Protein AF-B6W670-F1 (afdb_monomer)

Structure (mmCIF, N/CA/C/O backbone):
data_AF-B6W670-F1
#
_entry.id   AF-B6W670-F1
#
loop_
_atom_site.group_PDB
_atom_site.id
_atom_site.type_symbol
_atom_site.label_atom_id
_atom_site.label_alt_id
_atom_site.label_comp_id
_atom_site.label_asym_id
_atom_site.label_entity_id
_atom_site.label_seq_id
_atom_site.pdbx_PDB_ins_code
_atom_site.Cartn_x
_atom_site.Cartn_y
_atom_site.Cartn_z
_atom_site.occupancy
_atom_site.B_iso_or_equiv
_atom_site.auth_seq_id
_atom_site.auth_comp_id
_atom_site.auth_asym_id
_atom_site.auth_atom_id
_atom_site.pdbx_PDB_model_num
ATOM 1 N N . MET A 1 1 ? -5.837 -13.366 -14.593 1.00 63.69 1 MET A N 1
ATOM 2 C CA . MET A 1 1 ? -5.214 -12.184 -13.946 1.00 63.69 1 MET A CA 1
ATOM 3 C C . MET A 1 1 ? -3.711 -12.349 -13.741 1.00 63.69 1 MET A C 1
ATOM 5 O O . MET A 1 1 ? -2.982 -11.466 -14.170 1.00 63.69 1 MET A O 1
ATOM 9 N N . LEU A 1 2 ? -3.224 -13.472 -13.189 1.00 73.75 2 LEU A N 1
ATOM 10 C CA . LEU A 1 2 ? -1.774 -13.712 -13.052 1.00 73.75 2 LEU A CA 1
ATOM 11 C C . LEU A 1 2 ? -1.002 -13.621 -14.381 1.00 73.75 2 LEU A C 1
ATOM 13 O O . LEU A 1 2 ? 0.088 -13.061 -14.417 1.00 73.75 2 LEU A O 1
ATOM 17 N N . SER A 1 3 ? -1.578 -14.116 -15.482 1.00 76.06 3 SER A N 1
ATOM 18 C CA . SER A 1 3 ? -0.969 -14.015 -16.817 1.00 76.06 3 SER A CA 1
ATOM 19 C C . SER A 1 3 ? -0.818 -12.568 -17.295 1.00 76.06 3 SER A C 1
ATOM 21 O O . SER A 1 3 ? 0.213 -12.217 -17.858 1.00 76.06 3 SER A O 1
ATOM 23 N N . ALA A 1 4 ? -1.813 -11.716 -17.034 1.00 75.94 4 ALA A N 1
ATOM 24 C CA . ALA A 1 4 ? -1.758 -10.292 -17.351 1.00 75.94 4 ALA A CA 1
ATOM 25 C C . ALA A 1 4 ? -0.702 -9.577 -16.498 1.00 75.94 4 ALA A C 1
ATOM 27 O O . ALA A 1 4 ? 0.077 -8.797 -17.034 1.00 75.94 4 ALA A O 1
ATOM 28 N N . LEU A 1 5 ? -0.613 -9.910 -15.205 1.00 75.12 5 LEU A N 1
ATOM 29 C CA . LEU A 1 5 ? 0.417 -9.374 -14.314 1.00 75.12 5 LEU A CA 1
ATOM 30 C C . LEU A 1 5 ? 1.823 -9.751 -14.798 1.00 75.12 5 LEU A C 1
ATOM 32 O O . LEU A 1 5 ? 2.696 -8.895 -14.887 1.00 75.12 5 LEU A O 1
ATOM 36 N N . LYS A 1 6 ? 2.018 -11.018 -15.185 1.00 77.31 6 LYS A N 1
ATOM 37 C CA . LYS A 1 6 ? 3.279 -11.512 -15.748 1.00 77.31 6 LYS A CA 1
ATOM 38 C C . LYS A 1 6 ? 3.643 -10.773 -17.036 1.00 77.31 6 LYS A C 1
ATOM 40 O O . LYS A 1 6 ? 4.783 -10.370 -17.203 1.00 77.31 6 LYS A O 1
ATOM 45 N N . LYS A 1 7 ? 2.656 -10.510 -17.895 1.00 78.56 7 LYS A N 1
ATOM 46 C CA . LYS A 1 7 ? 2.841 -9.752 -19.139 1.00 78.56 7 LYS A CA 1
ATOM 47 C C . LYS A 1 7 ? 3.217 -8.290 -18.883 1.00 78.56 7 LYS A C 1
ATOM 49 O O . LYS A 1 7 ? 4.056 -7.761 -19.600 1.00 78.56 7 LYS A O 1
ATOM 54 N N . ILE A 1 8 ? 2.633 -7.656 -17.862 1.00 75.19 8 ILE A N 1
ATOM 55 C CA . ILE A 1 8 ? 3.002 -6.298 -17.426 1.00 75.19 8 ILE A CA 1
ATOM 56 C C . ILE A 1 8 ? 4.433 -6.293 -16.885 1.00 75.19 8 ILE A C 1
ATOM 58 O O . ILE A 1 8 ? 5.226 -5.458 -17.295 1.00 75.19 8 ILE A O 1
ATOM 62 N N . LEU A 1 9 ? 4.784 -7.261 -16.037 1.00 73.12 9 LEU A N 1
ATOM 63 C CA . LEU A 1 9 ? 6.136 -7.422 -15.500 1.00 73.12 9 LEU A CA 1
ATOM 64 C C . LEU A 1 9 ? 7.174 -7.650 -16.603 1.00 73.12 9 LEU A C 1
ATOM 66 O O . LEU A 1 9 ? 8.218 -7.006 -16.597 1.00 73.12 9 LEU A O 1
A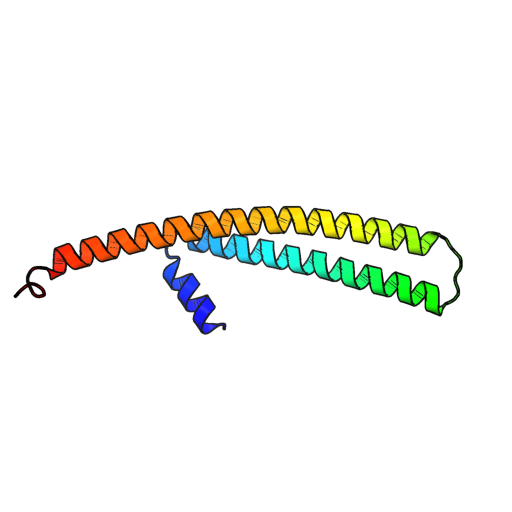TOM 70 N N . ASP A 1 10 ? 6.889 -8.522 -17.568 1.00 78.12 10 ASP A N 1
ATOM 71 C CA . ASP A 1 10 ? 7.765 -8.754 -18.719 1.00 78.12 10 ASP A CA 1
ATOM 72 C C . ASP A 1 10 ? 7.885 -7.501 -19.599 1.00 78.12 10 ASP A C 1
ATOM 74 O O . ASP A 1 10 ? 8.962 -7.214 -20.117 1.00 78.12 10 ASP A O 1
ATOM 78 N N . PHE A 1 11 ? 6.816 -6.705 -19.703 1.00 74.19 11 PHE A N 1
ATOM 79 C CA . PHE A 1 11 ? 6.816 -5.413 -20.391 1.00 74.19 11 PHE A CA 1
ATOM 80 C C . PHE A 1 11 ? 7.605 -4.326 -19.637 1.00 74.19 11 PHE A C 1
ATOM 82 O O . PHE A 1 11 ? 8.118 -3.407 -20.269 1.00 74.19 11 PHE A O 1
ATOM 89 N N . SER A 1 12 ? 7.739 -4.431 -18.310 1.00 69.12 12 SER A N 1
ATOM 90 C CA . SER A 1 12 ? 8.448 -3.454 -17.473 1.00 69.12 12 SER A CA 1
ATOM 91 C C . SER A 1 12 ? 9.966 -3.466 -17.602 1.00 69.12 12 SER A C 1
ATOM 93 O O . SER A 1 12 ? 10.574 -2.481 -17.203 1.00 69.12 12 SER A O 1
ATOM 95 N N . GLY A 1 13 ? 10.589 -4.518 -18.148 1.00 72.56 13 GLY A N 1
ATOM 96 C CA . GLY A 1 13 ? 12.040 -4.540 -18.402 1.00 72.56 13 GLY A CA 1
ATOM 97 C C . GLY A 1 13 ? 12.885 -4.054 -17.210 1.00 72.56 13 GLY A C 1
ATOM 98 O O . GLY A 1 13 ? 12.790 -4.617 -16.119 1.00 72.56 13 GLY A O 1
ATOM 99 N N . ASP A 1 14 ? 13.666 -2.990 -17.410 1.00 67.94 14 ASP A N 1
ATOM 100 C CA . ASP A 1 14 ? 14.542 -2.375 -16.396 1.00 67.94 14 ASP A CA 1
ATOM 101 C C . ASP A 1 14 ? 13.785 -1.640 -15.266 1.00 67.94 14 ASP A C 1
ATOM 103 O O . ASP A 1 14 ? 14.286 -1.513 -14.150 1.00 67.94 14 ASP A O 1
ATOM 107 N N . GLU A 1 15 ? 12.526 -1.249 -15.493 1.00 65.06 15 GLU A N 1
ATOM 108 C CA . GLU A 1 15 ? 11.655 -0.574 -14.512 1.00 65.06 15 GLU A CA 1
ATOM 109 C C . GLU A 1 15 ? 10.935 -1.556 -13.565 1.00 65.06 15 GLU A C 1
ATOM 111 O O . GLU A 1 15 ? 10.148 -1.156 -12.699 1.00 65.06 15 GLU A O 1
ATOM 116 N N . LYS A 1 16 ? 11.214 -2.866 -13.677 1.00 71.31 16 LYS A N 1
ATOM 117 C CA . LYS A 1 16 ? 10.632 -3.921 -12.822 1.00 71.31 16 LYS A CA 1
ATOM 118 C C . LYS A 1 16 ? 10.748 -3.602 -11.332 1.00 71.31 16 LYS A C 1
ATOM 120 O O . LYS A 1 16 ? 9.816 -3.878 -10.580 1.00 71.31 16 LYS A O 1
ATOM 125 N N . LYS A 1 17 ? 11.856 -2.995 -10.892 1.00 71.38 17 LYS A N 1
ATOM 126 C CA . LYS A 1 17 ? 12.084 -2.652 -9.478 1.00 71.38 17 LYS A CA 1
ATOM 127 C C . LYS A 1 17 ? 11.027 -1.682 -8.939 1.00 71.38 17 LYS A C 1
ATOM 129 O O . LYS A 1 17 ? 10.558 -1.864 -7.817 1.00 71.38 17 LYS A O 1
ATOM 134 N N . ASN A 1 18 ? 10.615 -0.700 -9.741 1.00 70.19 18 ASN A N 1
ATOM 135 C CA . ASN A 1 18 ? 9.620 0.292 -9.337 1.00 70.19 18 ASN A CA 1
ATOM 136 C C . ASN A 1 18 ? 8.2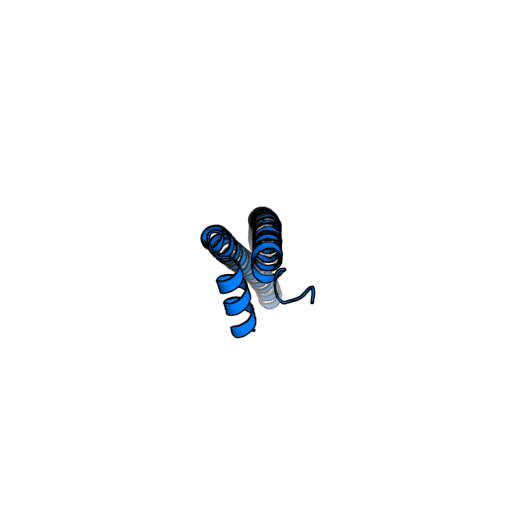01 -0.303 -9.326 1.00 70.19 18 ASN A C 1
ATOM 138 O O . ASN A 1 18 ? 7.393 0.005 -8.452 1.00 70.19 18 ASN A O 1
ATOM 142 N N . VAL A 1 19 ? 7.925 -1.236 -10.244 1.00 72.69 19 VAL A N 1
ATOM 143 C CA . VAL A 1 19 ? 6.663 -1.994 -10.279 1.00 72.69 19 VAL A CA 1
ATOM 144 C C . VAL A 1 19 ? 6.548 -2.957 -9.095 1.00 72.69 19 VAL A C 1
ATOM 146 O O . VAL A 1 19 ? 5.503 -3.022 -8.456 1.00 72.69 19 VAL A O 1
ATOM 149 N N . TYR A 1 20 ? 7.619 -3.667 -8.734 1.00 75.62 20 TYR A N 1
ATOM 150 C CA . TYR A 1 20 ? 7.616 -4.496 -7.525 1.00 75.62 20 TYR A CA 1
ATOM 151 C C . TYR A 1 20 ? 7.435 -3.659 -6.258 1.00 75.62 20 TYR A C 1
ATOM 153 O O . TYR A 1 20 ? 6.702 -4.071 -5.359 1.00 75.62 20 TYR A O 1
ATOM 161 N N . HIS A 1 21 ? 8.057 -2.479 -6.186 1.00 75.69 21 HIS A N 1
ATOM 162 C CA . HIS A 1 21 ? 7.880 -1.584 -5.046 1.00 75.69 21 HIS A CA 1
ATOM 163 C C . HIS A 1 21 ? 6.427 -1.103 -4.921 1.00 75.69 21 HIS A C 1
ATOM 165 O O . HIS A 1 21 ? 5.872 -1.148 -3.824 1.00 75.69 21 HIS A O 1
ATOM 171 N N . SER A 1 22 ? 5.765 -0.739 -6.024 1.00 72.69 22 SER A N 1
ATOM 172 C CA . SER A 1 22 ? 4.361 -0.312 -5.971 1.00 72.69 22 SER A CA 1
ATOM 173 C C . SER A 1 22 ? 3.415 -1.445 -5.554 1.00 72.69 22 SER A C 1
ATOM 175 O O . SER A 1 22 ? 2.459 -1.204 -4.813 1.00 72.69 22 SER A O 1
ATOM 177 N N . ILE A 1 23 ? 3.703 -2.694 -5.945 1.00 79.94 23 ILE A N 1
ATOM 178 C CA . ILE A 1 23 ? 2.965 -3.881 -5.481 1.00 79.94 23 ILE A CA 1
ATOM 179 C C . ILE A 1 23 ? 3.126 -4.051 -3.965 1.00 79.94 23 ILE A C 1
ATOM 181 O O . ILE A 1 23 ? 2.131 -4.243 -3.266 1.00 79.94 23 ILE A O 1
ATOM 185 N N . TRP A 1 24 ? 4.347 -3.916 -3.439 1.00 79.31 24 TRP A N 1
ATOM 186 C CA . TRP A 1 24 ? 4.608 -3.982 -1.997 1.00 79.31 24 TRP A CA 1
ATOM 187 C C . TRP A 1 24 ? 3.898 -2.874 -1.215 1.00 79.31 24 TRP A C 1
ATOM 189 O O . TRP A 1 24 ? 3.259 -3.146 -0.198 1.00 79.31 24 TRP A O 1
ATOM 199 N N . VAL A 1 25 ? 3.943 -1.635 -1.706 1.00 76.62 25 VAL A N 1
ATOM 200 C CA . VAL A 1 25 ? 3.242 -0.503 -1.082 1.00 76.62 25 VAL A CA 1
ATOM 201 C C . VAL A 1 25 ? 1.724 -0.706 -1.123 1.00 76.62 25 VAL A C 1
ATOM 203 O O . VAL A 1 25 ? 1.034 -0.428 -0.143 1.00 76.62 25 VAL A O 1
ATOM 206 N N . SER A 1 26 ? 1.194 -1.256 -2.217 1.00 76.38 26 SER A N 1
ATOM 207 C CA . SER A 1 26 ? -0.235 -1.575 -2.348 1.00 76.38 26 SER A CA 1
ATOM 208 C C . SER A 1 26 ? -0.668 -2.718 -1.423 1.00 76.38 26 SER A C 1
ATOM 210 O O . SER A 1 26 ? -1.786 -2.718 -0.910 1.00 76.38 26 SER A O 1
ATOM 212 N N . PHE A 1 27 ? 0.218 -3.677 -1.152 1.00 83.69 27 PHE A N 1
ATOM 213 C CA . PHE A 1 27 ? -0.023 -4.707 -0.144 1.00 83.69 27 PHE A CA 1
ATOM 214 C C . PHE A 1 27 ? -0.075 -4.107 1.268 1.00 83.69 27 PHE A C 1
ATOM 216 O O . PHE A 1 27 ? -0.990 -4.407 2.034 1.00 83.69 27 PHE A O 1
ATOM 223 N N . LEU A 1 28 ? 0.837 -3.185 1.590 1.00 81.31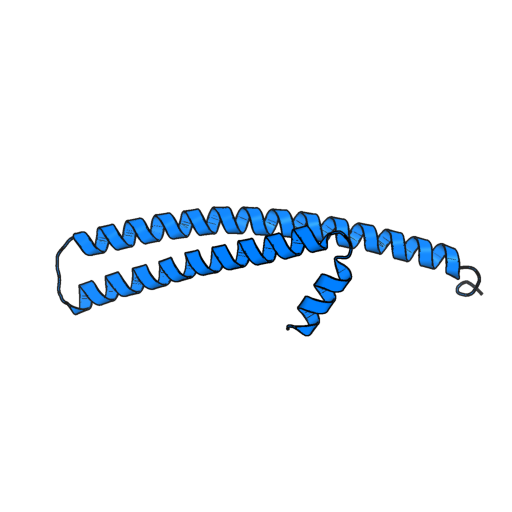 28 LEU A N 1
ATOM 224 C CA . LEU A 1 28 ? 0.817 -2.470 2.866 1.00 81.31 28 LEU A CA 1
ATOM 225 C C . LEU A 1 28 ? -0.466 -1.633 3.035 1.00 81.31 28 LEU A C 1
ATOM 227 O O . LEU A 1 28 ? -1.083 -1.651 4.100 1.00 81.31 28 LEU A O 1
ATOM 231 N N . PHE A 1 29 ? -0.932 -0.978 1.967 1.00 79.75 29 PHE A N 1
ATOM 232 C CA . PHE A 1 29 ? -2.240 -0.314 1.932 1.00 79.75 29 PHE A CA 1
ATOM 233 C C . PHE A 1 29 ? -3.392 -1.273 2.282 1.00 79.75 29 PHE A C 1
ATOM 235 O O . PHE A 1 29 ? -4.298 -0.913 3.038 1.00 79.75 29 PHE A O 1
ATOM 242 N N . ALA A 1 30 ? -3.365 -2.503 1.757 1.00 82.94 30 ALA A N 1
ATOM 243 C CA . ALA A 1 30 ? -4.387 -3.509 2.040 1.00 82.94 30 ALA A CA 1
ATOM 244 C C . ALA A 1 30 ? -4.368 -3.968 3.510 1.00 82.94 30 ALA A C 1
ATOM 246 O O . ALA A 1 30 ? -5.431 -4.174 4.096 1.00 82.94 30 ALA A O 1
ATOM 247 N N . ILE A 1 31 ? -3.191 -4.048 4.140 1.00 83.62 31 ILE A N 1
ATOM 248 C CA . ILE A 1 31 ? -3.072 -4.319 5.582 1.00 83.62 31 ILE A CA 1
ATOM 249 C C . ILE A 1 31 ? -3.722 -3.191 6.397 1.00 83.62 31 ILE A C 1
ATOM 251 O O . ILE A 1 31 ? -4.538 -3.457 7.281 1.00 83.62 31 ILE A O 1
ATOM 255 N N . PHE A 1 32 ? -3.443 -1.925 6.067 1.00 77.12 32 PHE A N 1
ATOM 256 C CA . PHE A 1 32 ? -4.100 -0.790 6.728 1.00 77.12 32 PHE A CA 1
ATOM 257 C C . PHE A 1 32 ? -5.616 -0.784 6.517 1.00 77.12 32 PHE A C 1
ATOM 259 O O . PHE A 1 32 ? -6.360 -0.347 7.397 1.00 77.12 32 PHE A O 1
ATOM 266 N N . HIS A 1 33 ? -6.095 -1.303 5.385 1.00 79.06 33 HIS A N 1
ATOM 267 C CA . HIS A 1 33 ? -7.524 -1.479 5.161 1.00 79.06 33 HIS A CA 1
ATOM 268 C C . HIS A 1 33 ? -8.144 -2.531 6.085 1.00 79.06 33 HIS A C 1
ATOM 270 O O . HIS A 1 33 ? -9.239 -2.315 6.603 1.00 79.06 33 HIS A O 1
ATOM 276 N N . MET A 1 34 ? -7.447 -3.642 6.342 1.00 80.62 34 MET A N 1
ATOM 277 C CA . MET A 1 34 ? -7.930 -4.658 7.283 1.00 80.62 34 MET A CA 1
ATOM 278 C C . MET A 1 34 ? -8.087 -4.102 8.703 1.00 80.62 34 MET A C 1
ATOM 280 O O . MET A 1 34 ? -9.044 -4.457 9.384 1.00 80.62 34 MET A O 1
ATOM 284 N N . LEU A 1 35 ? -7.229 -3.168 9.133 1.00 76.56 35 LEU A N 1
ATOM 285 C CA . LEU A 1 35 ? -7.392 -2.491 10.429 1.00 76.56 35 LEU A CA 1
ATOM 286 C C . LEU A 1 35 ? -8.709 -1.707 10.526 1.00 76.56 35 LEU A C 1
ATOM 288 O O . LEU A 1 35 ? -9.325 -1.670 11.591 1.00 76.56 35 LEU A O 1
ATOM 292 N N . GLN A 1 36 ? -9.172 -1.128 9.415 1.00 75.06 36 GLN A N 1
ATOM 293 C CA . GLN A 1 36 ? -10.456 -0.429 9.350 1.00 75.06 36 GLN A CA 1
ATOM 294 C C . GLN A 1 36 ? -11.632 -1.389 9.596 1.00 75.06 36 GLN A C 1
ATOM 296 O O . GLN A 1 36 ? -12.560 -1.064 10.333 1.00 75.06 36 GLN A O 1
ATOM 301 N N . ILE A 1 37 ? -11.559 -2.600 9.034 1.00 82.19 37 ILE A N 1
ATOM 302 C CA . ILE A 1 37 ? -12.548 -3.670 9.243 1.00 82.19 37 ILE A CA 1
ATOM 303 C C . ILE A 1 37 ? -12.528 -4.148 10.702 1.00 82.19 37 ILE A C 1
ATOM 305 O O . ILE A 1 37 ? -13.583 -4.326 11.312 1.00 82.19 37 ILE A O 1
ATOM 309 N N . SER A 1 38 ? -11.342 -4.282 11.300 1.00 78.81 38 SER A N 1
ATOM 310 C CA . SER A 1 38 ? -11.201 -4.619 12.720 1.00 78.81 38 SER A CA 1
ATOM 311 C C . SER A 1 38 ? -11.826 -3.562 13.637 1.00 78.81 38 SER A C 1
ATOM 313 O O . SER A 1 38 ? -12.468 -3.917 14.623 1.00 78.81 38 SER A O 1
ATOM 315 N N . ALA A 1 39 ? -11.708 -2.271 13.310 1.00 77.56 39 ALA A N 1
ATOM 316 C CA . ALA A 1 39 ? -12.347 -1.198 14.077 1.00 77.56 39 ALA A CA 1
ATOM 317 C C . ALA A 1 39 ? -13.884 -1.323 14.082 1.00 77.56 39 ALA A C 1
ATOM 319 O O . ALA A 1 39 ? -14.511 -1.161 15.129 1.00 77.56 39 ALA A O 1
ATOM 320 N N . ILE A 1 40 ? -14.484 -1.686 12.940 1.00 80.81 40 ILE A N 1
ATOM 321 C CA . ILE A 1 40 ? -15.928 -1.958 12.837 1.00 80.81 40 ILE A CA 1
ATOM 322 C C . ILE A 1 40 ? -16.315 -3.134 13.742 1.00 80.81 40 ILE A C 1
ATOM 324 O O . ILE A 1 40 ? -17.295 -3.043 14.480 1.00 80.81 40 ILE A O 1
ATOM 328 N N . TYR A 1 41 ? -15.527 -4.213 13.745 1.00 83.19 41 TYR A N 1
ATOM 329 C CA . TYR A 1 41 ? -15.771 -5.369 14.611 1.00 83.19 41 TYR A CA 1
ATOM 330 C C . TYR A 1 41 ? -15.784 -4.998 16.102 1.00 83.19 41 TYR A C 1
ATOM 332 O O . TYR A 1 41 ? -16.680 -5.425 16.831 1.00 83.19 41 TYR A O 1
ATOM 340 N N . PHE A 1 42 ? -14.840 -4.169 16.560 1.00 78.56 42 PHE A N 1
ATOM 341 C CA . PHE A 1 42 ? -14.806 -3.722 17.957 1.00 78.56 42 PHE A CA 1
ATOM 342 C C . PHE A 1 42 ? -16.035 -2.893 18.347 1.00 78.56 42 PHE A C 1
ATOM 344 O O . PHE A 1 42 ? -16.567 -3.089 19.440 1.00 78.56 42 PHE A O 1
ATOM 351 N N . ILE A 1 43 ? -16.528 -2.027 17.455 1.00 78.81 43 ILE A N 1
ATOM 352 C CA . ILE A 1 43 ? -17.762 -1.260 17.688 1.00 78.81 43 ILE A CA 1
ATOM 353 C C . ILE A 1 43 ? -18.971 -2.200 17.778 1.00 78.81 43 ILE A C 1
ATOM 355 O O . ILE A 1 43 ? -19.755 -2.106 18.722 1.00 78.81 43 ILE A O 1
ATOM 359 N N . VAL A 1 44 ? -19.106 -3.140 16.837 1.00 82.12 44 VAL A N 1
ATOM 360 C CA . VAL A 1 44 ? -20.214 -4.111 16.828 1.00 82.12 44 VAL A CA 1
ATOM 361 C C . VAL A 1 44 ? -20.193 -4.979 18.088 1.00 82.12 44 VAL A C 1
ATOM 363 O O . VAL A 1 44 ? -21.238 -5.204 18.697 1.00 82.12 44 VAL A O 1
ATOM 366 N N . LYS A 1 45 ? -19.007 -5.416 18.530 1.00 82.00 45 LYS A N 1
ATOM 367 C CA . LYS A 1 45 ? -18.840 -6.186 19.767 1.00 82.00 45 LYS A CA 1
ATOM 368 C 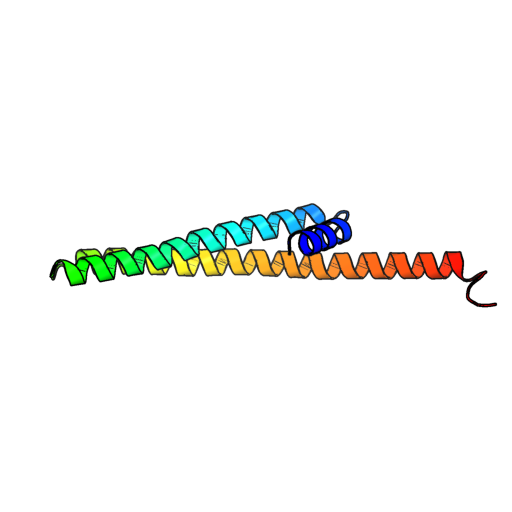C . LYS A 1 45 ? -19.248 -5.382 21.007 1.00 82.00 45 LYS A C 1
ATOM 370 O O . LYS A 1 45 ? -19.949 -5.923 21.856 1.00 82.00 45 LYS A O 1
ATOM 375 N N . ALA A 1 46 ? -18.854 -4.111 21.101 1.00 80.50 46 ALA A N 1
ATOM 376 C CA . ALA A 1 46 ? -19.220 -3.248 22.226 1.00 80.50 46 ALA A CA 1
ATOM 377 C C . ALA A 1 46 ? -20.742 -3.037 22.320 1.00 80.50 46 ALA A C 1
ATOM 379 O O . ALA A 1 46 ? -21.320 -3.148 23.400 1.00 80.50 46 ALA A O 1
ATOM 380 N N . ILE A 1 47 ? -21.406 -2.832 21.174 1.00 79.00 47 ILE A N 1
ATOM 381 C CA . ILE A 1 47 ? -22.871 -2.734 21.099 1.00 79.00 47 ILE A CA 1
ATOM 382 C C . ILE A 1 47 ? -23.526 -4.059 21.520 1.00 79.00 47 ILE A C 1
ATOM 384 O O . ILE A 1 47 ? -24.474 -4.052 22.305 1.00 79.00 47 ILE A O 1
ATOM 388 N N . ALA A 1 48 ? -23.008 -5.200 21.050 1.00 82.56 48 ALA A N 1
ATOM 389 C CA . ALA A 1 48 ? -23.534 -6.524 21.390 1.00 82.56 48 ALA A CA 1
ATOM 390 C C . ALA A 1 48 ? -23.409 -6.856 22.888 1.00 82.56 48 ALA A C 1
ATOM 392 O O . ALA A 1 48 ? -24.283 -7.518 23.445 1.00 82.56 48 ALA A O 1
ATOM 393 N N . GLN A 1 49 ? -22.353 -6.376 23.550 1.00 81.69 49 GLN A N 1
ATOM 394 C CA . GLN A 1 49 ? -22.129 -6.569 24.986 1.00 81.69 49 GLN A CA 1
ATOM 395 C C . GLN A 1 49 ? -22.894 -5.562 25.867 1.00 81.69 49 GLN A C 1
ATOM 397 O O . GLN A 1 49 ? -22.854 -5.688 27.087 1.00 81.69 49 GLN A O 1
ATOM 402 N N . LYS A 1 50 ? -23.628 -4.599 25.276 1.00 71.00 50 LYS A N 1
ATOM 403 C CA . LYS A 1 50 ? -24.276 -3.466 25.974 1.00 71.00 50 LYS A CA 1
ATOM 404 C C . LYS A 1 50 ? -23.316 -2.670 26.869 1.00 71.00 50 LYS A C 1
ATOM 406 O O . LYS A 1 50 ? -23.747 -2.012 27.816 1.00 71.00 50 LYS A O 1
ATOM 411 N N . ASP A 1 51 ? -22.025 -2.690 26.551 1.00 65.44 51 ASP A N 1
ATOM 412 C CA . ASP A 1 51 ? -21.033 -1.908 27.274 1.00 65.44 51 ASP A CA 1
ATOM 413 C C . ASP A 1 51 ? -21.181 -0.434 26.879 1.00 65.44 51 ASP A C 1
ATOM 415 O O . ASP A 1 51 ? -20.780 -0.015 25.795 1.00 65.44 51 ASP A O 1
ATOM 419 N N . MET A 1 52 ? -21.755 0.372 27.778 1.00 64.81 52 MET A N 1
ATOM 420 C CA . MET A 1 52 ? -21.884 1.832 27.626 1.00 64.81 52 MET A CA 1
ATOM 421 C C . MET A 1 52 ? -20.579 2.587 27.933 1.00 64.81 52 MET A C 1
ATOM 423 O O . MET A 1 52 ? -20.573 3.806 28.099 1.00 64.81 52 MET A O 1
ATOM 427 N N . SER A 1 53 ? -19.459 1.871 28.031 1.00 70.75 53 SER A N 1
ATOM 428 C CA . SER A 1 53 ? -18.149 2.477 28.230 1.00 70.75 53 SER A CA 1
ATOM 429 C C . SER A 1 53 ? -17.731 3.263 26.987 1.00 70.75 53 SER A C 1
ATOM 431 O O . SER A 1 53 ? -17.907 2.817 25.858 1.00 70.75 53 SER A O 1
ATOM 433 N N . MET A 1 54 ? -17.123 4.433 27.187 1.00 73.25 54 MET A N 1
ATOM 434 C CA . MET A 1 54 ? -16.587 5.272 26.106 1.00 73.25 54 MET A CA 1
ATOM 435 C C . MET A 1 54 ? -15.233 4.752 25.577 1.00 73.25 54 MET A C 1
ATOM 437 O O . MET A 1 54 ? -14.718 5.228 24.566 1.00 73.25 54 MET A O 1
ATOM 441 N N . MET A 1 55 ? -14.652 3.751 26.245 1.00 76.06 55 MET A N 1
ATOM 442 C CA . MET A 1 55 ? -13.336 3.181 25.941 1.00 76.06 55 MET A CA 1
ATOM 443 C C . MET A 1 55 ? -13.256 2.482 24.561 1.00 76.06 55 MET A C 1
ATOM 445 O O . MET A 1 55 ? -12.305 2.755 23.825 1.00 76.06 55 MET A O 1
ATOM 449 N N . PRO A 1 56 ? -14.240 1.664 24.125 1.00 75.31 56 PRO A N 1
ATOM 450 C CA . PRO A 1 56 ? -14.243 1.054 22.791 1.00 75.31 56 PRO A CA 1
ATOM 451 C C . PRO A 1 56 ? -14.375 2.087 21.664 1.00 75.31 56 PRO A C 1
ATOM 453 O O . PRO A 1 56 ? -13.785 1.913 20.598 1.00 75.31 56 PRO A O 1
ATOM 456 N N . ALA A 1 57 ? -15.103 3.185 21.905 1.00 76.19 57 ALA A N 1
ATOM 457 C CA . ALA A 1 57 ? -15.265 4.268 20.938 1.00 76.19 57 ALA A CA 1
ATOM 458 C C . ALA A 1 57 ? -13.934 4.987 20.665 1.00 76.19 57 ALA A C 1
ATOM 460 O O . ALA A 1 57 ? -13.592 5.230 19.508 1.00 76.19 57 ALA A O 1
ATOM 461 N N . TRP A 1 58 ? -13.141 5.249 21.709 1.00 81.44 58 TRP A N 1
ATOM 462 C CA . TRP A 1 58 ? -11.800 5.824 21.566 1.00 81.44 58 TRP A CA 1
ATOM 463 C C . TRP A 1 58 ? -10.830 4.901 20.826 1.00 81.44 58 TRP A C 1
ATOM 465 O O . TRP A 1 58 ? -10.097 5.360 19.950 1.00 81.44 58 TRP A O 1
ATOM 475 N N . ILE A 1 59 ? -10.855 3.598 21.124 1.00 79.81 59 ILE A N 1
ATOM 476 C CA . ILE A 1 59 ? -10.016 2.604 20.434 1.00 79.81 59 ILE A CA 1
ATOM 477 C C . ILE A 1 59 ? -10.356 2.558 18.940 1.00 79.81 59 ILE A C 1
ATOM 479 O O . ILE A 1 59 ? -9.458 2.592 18.096 1.00 79.81 59 ILE A O 1
ATOM 483 N N . ALA A 1 60 ? -11.646 2.528 18.603 1.00 78.75 60 ALA A N 1
ATOM 484 C CA . ALA A 1 60 ? -12.087 2.533 17.215 1.00 78.75 60 ALA A CA 1
ATOM 485 C C . ALA A 1 60 ? -11.702 3.832 16.492 1.00 78.75 60 ALA A C 1
ATOM 487 O O . ALA A 1 60 ? -11.246 3.783 15.351 1.00 78.75 60 ALA A O 1
ATOM 488 N N . LEU A 1 61 ? -11.820 4.983 17.161 1.00 80.19 61 LEU A N 1
ATOM 489 C CA . LEU A 1 61 ? -11.451 6.280 16.598 1.00 80.19 61 LEU A CA 1
ATOM 490 C C . LEU A 1 61 ? -9.952 6.348 16.271 1.00 80.19 61 LEU A C 1
ATOM 492 O O . LEU A 1 61 ? -9.586 6.732 15.162 1.00 80.19 61 LEU A O 1
ATOM 496 N N . ILE A 1 62 ? -9.088 5.899 17.184 1.00 85.06 62 ILE A N 1
ATOM 497 C CA . ILE A 1 62 ? -7.635 5.852 16.958 1.00 85.06 62 ILE A CA 1
ATOM 498 C C . ILE A 1 62 ? -7.290 4.901 15.801 1.00 85.06 62 ILE A C 1
ATOM 500 O O . ILE A 1 62 ? -6.510 5.265 14.918 1.00 85.06 62 ILE A O 1
ATOM 504 N N . LEU A 1 63 ? -7.903 3.712 15.755 1.00 82.19 63 LEU A N 1
ATOM 505 C CA . LEU A 1 63 ? -7.703 2.749 14.665 1.00 82.19 63 LEU A CA 1
ATOM 506 C C . LEU A 1 63 ? -8.121 3.314 13.301 1.00 82.19 63 LEU A C 1
ATOM 508 O O . LEU A 1 63 ? -7.413 3.113 12.311 1.00 82.19 63 LEU A O 1
ATOM 512 N N . LEU A 1 64 ? -9.239 4.043 13.240 1.00 80.50 64 LEU A N 1
ATOM 513 C CA . LEU A 1 64 ? -9.702 4.691 12.013 1.00 80.50 64 LEU A CA 1
ATOM 514 C C . LEU A 1 64 ? -8.734 5.781 11.550 1.00 80.50 64 LEU A C 1
ATOM 516 O O . LEU A 1 64 ? -8.380 5.808 10.373 1.00 80.50 64 LEU A O 1
ATOM 520 N N . VAL A 1 65 ? -8.266 6.640 12.460 1.00 86.50 65 VAL A N 1
ATOM 521 C CA . VAL A 1 65 ? -7.317 7.714 12.127 1.00 86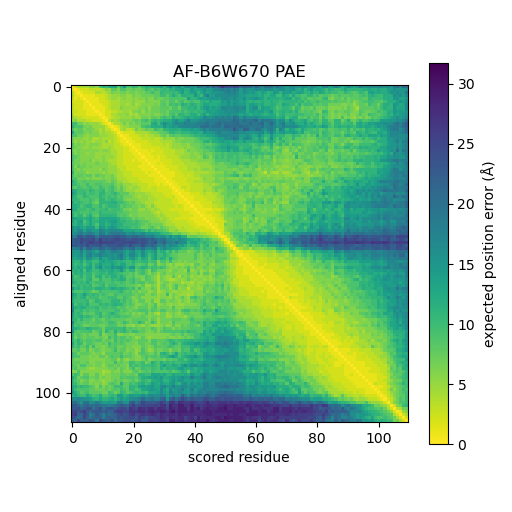.50 65 VAL A CA 1
ATOM 522 C C . VAL A 1 65 ? -6.015 7.135 11.570 1.00 86.50 65 VAL A C 1
ATOM 524 O O . VAL A 1 65 ? -5.570 7.546 10.497 1.00 86.50 65 VAL A O 1
ATOM 527 N N . ILE A 1 66 ? -5.441 6.129 12.238 1.00 86.88 66 ILE A N 1
ATOM 528 C CA . ILE A 1 66 ? -4.214 5.462 11.775 1.00 86.88 66 ILE A CA 1
ATOM 529 C C . ILE A 1 66 ? -4.435 4.797 10.410 1.00 86.88 66 ILE A C 1
ATOM 531 O O . ILE A 1 66 ? -3.588 4.920 9.524 1.00 86.88 66 ILE A O 1
ATOM 535 N N . SER A 1 67 ? -5.575 4.129 10.207 1.00 80.12 67 SER A N 1
ATOM 536 C CA . SER A 1 67 ? -5.901 3.478 8.934 1.00 80.12 67 SER A CA 1
ATOM 537 C C . SER A 1 67 ? -6.023 4.484 7.786 1.00 80.12 67 SER A C 1
ATOM 539 O O . SER A 1 67 ? -5.448 4.264 6.720 1.00 80.12 67 SER A O 1
ATOM 541 N N . ILE A 1 68 ? -6.709 5.613 7.997 1.00 83.00 68 ILE A N 1
ATOM 542 C CA . ILE A 1 68 ? -6.895 6.650 6.971 1.00 83.00 68 ILE A CA 1
ATOM 543 C C . ILE A 1 68 ? -5.555 7.281 6.585 1.00 83.00 68 ILE A C 1
ATOM 545 O O . ILE A 1 68 ? -5.258 7.401 5.395 1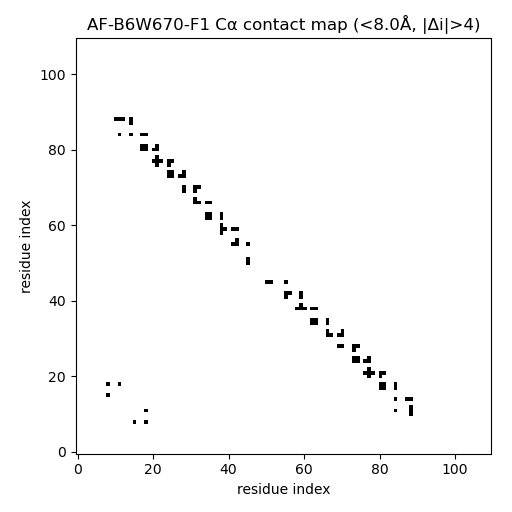.00 83.00 68 ILE A O 1
ATOM 549 N N . ILE A 1 69 ? -4.724 7.636 7.570 1.00 86.62 69 ILE A N 1
ATOM 550 C CA . ILE A 1 69 ? -3.398 8.217 7.317 1.00 86.62 69 ILE A CA 1
ATOM 551 C C . ILE A 1 69 ? -2.509 7.203 6.589 1.00 86.62 69 ILE A C 1
ATOM 553 O O . ILE A 1 69 ? -1.946 7.520 5.540 1.00 86.62 69 ILE A O 1
ATOM 557 N N . GLY A 1 70 ? -2.436 5.966 7.094 1.00 80.88 70 GLY A N 1
ATOM 558 C CA . GLY A 1 70 ? -1.644 4.893 6.493 1.00 80.88 70 GLY A CA 1
ATOM 559 C C . GLY A 1 70 ? -2.055 4.610 5.049 1.00 80.88 70 GLY A C 1
ATOM 560 O O . GLY A 1 70 ? -1.198 4.505 4.169 1.00 80.88 70 GLY A O 1
ATOM 561 N N . ARG A 1 71 ? -3.365 4.580 4.771 1.00 80.38 71 ARG A N 1
ATOM 562 C CA . ARG A 1 71 ? -3.906 4.435 3.415 1.00 80.38 71 ARG A CA 1
ATOM 563 C C . ARG A 1 71 ? -3.573 5.620 2.522 1.00 80.38 71 ARG A C 1
ATOM 565 O O . ARG A 1 71 ? -3.161 5.404 1.392 1.00 80.38 71 ARG A O 1
ATOM 572 N N . SER A 1 72 ? -3.731 6.850 3.001 1.00 81.81 72 SER A N 1
ATOM 573 C CA . SER A 1 72 ? -3.453 8.047 2.201 1.00 81.81 72 SER A CA 1
ATOM 574 C C . SER A 1 72 ? -1.993 8.081 1.736 1.00 81.81 72 SER A C 1
ATOM 576 O O . SER A 1 72 ? -1.718 8.220 0.544 1.00 81.81 72 SER A O 1
ATOM 578 N N . VAL A 1 73 ? -1.056 7.835 2.659 1.00 82.50 73 VAL A N 1
ATOM 579 C CA . VAL A 1 73 ? 0.384 7.834 2.367 1.00 82.50 73 VAL A CA 1
ATOM 580 C C . VAL A 1 73 ? 0.755 6.702 1.410 1.00 82.50 73 VAL A C 1
ATOM 582 O O . VAL A 1 73 ? 1.382 6.942 0.380 1.00 82.50 73 VAL A O 1
ATOM 585 N N . THR A 1 74 ? 0.342 5.468 1.707 1.00 78.75 74 THR A N 1
ATOM 586 C CA . THR A 1 74 ? 0.662 4.317 0.843 1.00 78.75 74 THR A CA 1
ATOM 587 C C . THR A 1 74 ? 0.046 4.455 -0.547 1.00 78.75 74 THR A C 1
ATOM 589 O O . THR A 1 74 ? 0.704 4.166 -1.546 1.00 78.75 74 THR A O 1
ATOM 592 N N . ASN A 1 75 ? -1.178 4.972 -0.648 1.00 78.00 75 ASN A N 1
ATOM 593 C CA . ASN A 1 75 ? -1.824 5.177 -1.937 1.00 78.00 75 ASN A CA 1
ATOM 594 C C . ASN A 1 75 ? -1.138 6.290 -2.747 1.00 78.00 75 ASN A C 1
ATOM 596 O O . ASN A 1 75 ? -0.950 6.144 -3.951 1.00 78.00 75 ASN A O 1
ATOM 600 N N . TYR A 1 76 ? -0.685 7.367 -2.097 1.00 80.06 76 TYR A N 1
ATOM 601 C CA . TYR A 1 76 ? 0.091 8.421 -2.754 1.00 80.06 76 TYR A CA 1
ATOM 602 C C . TYR A 1 76 ? 1.395 7.884 -3.365 1.00 80.06 76 TYR A C 1
ATOM 604 O O . TYR A 1 76 ? 1.644 8.073 -4.557 1.00 80.06 76 TYR A O 1
ATOM 612 N N . PHE A 1 77 ? 2.191 7.147 -2.582 1.00 75.44 77 PHE A N 1
ATOM 613 C CA . PHE A 1 77 ? 3.449 6.569 -3.067 1.00 75.44 77 PHE A CA 1
ATOM 614 C C . P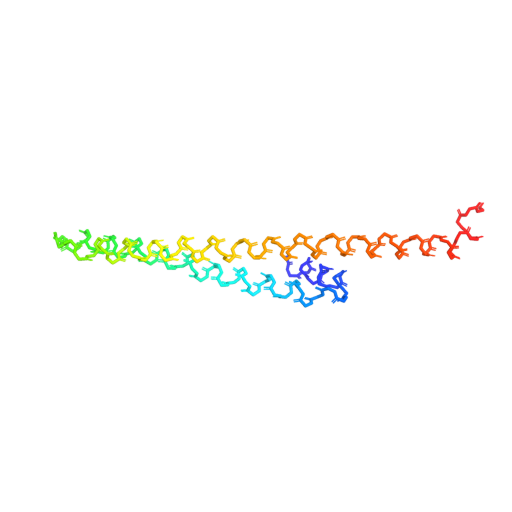HE A 1 77 ? 3.234 5.532 -4.174 1.00 75.44 77 PHE A C 1
ATOM 616 O O . PHE A 1 77 ? 3.944 5.559 -5.181 1.00 75.44 77 PHE A O 1
ATOM 623 N N . SER A 1 78 ? 2.237 4.654 -4.020 1.00 73.12 78 SER A N 1
ATOM 624 C CA . SER A 1 78 ? 1.907 3.653 -5.038 1.00 73.12 78 SER A CA 1
ATOM 625 C C . SER A 1 78 ? 1.510 4.313 -6.361 1.00 73.12 78 SER A C 1
ATOM 627 O O . SER A 1 78 ? 2.035 3.943 -7.411 1.00 73.12 78 SER A O 1
ATOM 629 N N . GLN A 1 79 ? 0.657 5.343 -6.323 1.00 77.69 79 GLN A N 1
ATOM 630 C CA . GLN A 1 79 ? 0.235 6.054 -7.531 1.00 77.69 79 GLN A CA 1
ATOM 631 C C . GLN A 1 79 ? 1.384 6.806 -8.205 1.00 77.69 79 GLN A C 1
ATOM 633 O O . GLN A 1 79 ? 1.499 6.768 -9.430 1.00 77.69 79 GLN A O 1
ATOM 638 N N . LEU A 1 80 ? 2.269 7.440 -7.432 1.00 78.62 80 LEU A N 1
ATOM 639 C CA . LEU A 1 80 ? 3.419 8.151 -7.986 1.00 78.62 80 LEU A CA 1
ATOM 640 C C . LEU A 1 80 ? 4.375 7.197 -8.719 1.00 78.62 80 LEU A C 1
ATOM 642 O O . LEU A 1 80 ? 4.787 7.466 -9.849 1.00 78.62 80 LEU A O 1
ATOM 646 N N . GLN A 1 81 ? 4.682 6.051 -8.109 1.00 73.75 81 GLN A N 1
ATOM 647 C CA . GLN A 1 81 ? 5.548 5.040 -8.716 1.00 73.75 81 GLN A CA 1
ATOM 648 C C . GLN A 1 81 ? 4.906 4.372 -9.931 1.00 73.75 81 GLN A C 1
ATOM 650 O O . GLN A 1 81 ? 5.585 4.163 -10.936 1.00 73.75 81 GLN A O 1
ATOM 655 N N . GLN A 1 82 ? 3.603 4.075 -9.873 1.00 75.00 82 GLN A N 1
ATOM 656 C CA . GLN A 1 82 ? 2.863 3.551 -11.022 1.00 75.00 82 GLN A CA 1
ATOM 657 C C . GLN A 1 82 ? 2.856 4.547 -12.18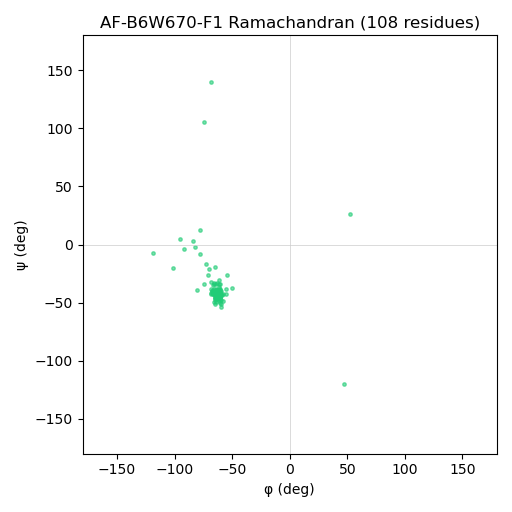4 1.00 75.00 82 GLN A C 1
ATOM 659 O O . GLN A 1 82 ? 3.100 4.145 -13.319 1.00 75.00 82 GLN A O 1
ATOM 664 N N . CYS A 1 83 ? 2.648 5.838 -11.909 1.00 80.00 83 CYS A N 1
ATOM 665 C CA . CYS A 1 83 ? 2.682 6.891 -12.919 1.00 80.00 83 CYS A CA 1
ATOM 666 C C . CYS A 1 83 ? 4.057 6.950 -13.599 1.00 80.00 83 CYS A C 1
ATOM 668 O O . CYS A 1 83 ? 4.145 6.787 -14.816 1.00 80.00 83 CYS A O 1
ATOM 670 N N . HIS A 1 84 ? 5.137 7.059 -12.821 1.00 77.25 84 HIS A N 1
ATOM 671 C CA . HIS A 1 84 ? 6.497 7.096 -13.361 1.00 77.25 84 HIS A CA 1
ATOM 672 C C . HIS A 1 84 ? 6.833 5.846 -14.187 1.00 77.25 84 HIS A C 1
ATOM 674 O O . HIS A 1 84 ? 7.283 5.957 -15.327 1.00 77.25 84 HIS A O 1
ATOM 680 N N . ALA A 1 85 ? 6.551 4.656 -13.644 1.00 74.56 85 ALA A N 1
ATOM 681 C CA . ALA A 1 85 ? 6.786 3.395 -14.342 1.00 74.56 85 ALA A CA 1
ATOM 682 C C . ALA A 1 85 ? 5.989 3.326 -15.653 1.00 74.56 85 ALA A C 1
ATOM 684 O O . ALA A 1 85 ? 6.539 2.964 -16.689 1.00 74.56 85 ALA A O 1
ATOM 685 N N . SER A 1 86 ? 4.716 3.734 -15.642 1.00 74.31 86 SER A N 1
ATOM 686 C CA . SER A 1 86 ? 3.872 3.716 -16.840 1.00 74.31 86 SER A CA 1
ATOM 687 C C . SER A 1 86 ? 4.400 4.636 -17.947 1.00 74.31 86 SER A C 1
ATOM 689 O O . SER A 1 86 ? 4.452 4.221 -19.106 1.00 74.31 86 SER A O 1
ATOM 691 N N . TYR A 1 87 ? 4.870 5.840 -17.599 1.00 81.12 87 TYR A N 1
ATOM 692 C CA . TYR A 1 87 ? 5.438 6.786 -18.559 1.00 81.12 87 TYR A CA 1
ATOM 693 C C . TYR A 1 87 ? 6.742 6.26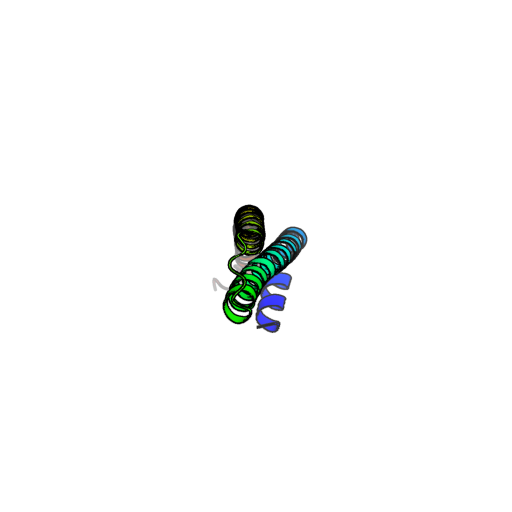6 -19.174 1.00 81.12 87 TYR A C 1
ATOM 695 O O . TYR A 1 87 ? 6.867 6.234 -20.401 1.00 81.12 87 TYR A O 1
ATOM 703 N N . PHE A 1 88 ? 7.687 5.805 -18.349 1.00 78.75 88 PHE A N 1
ATOM 704 C CA . PHE A 1 88 ? 8.980 5.307 -18.829 1.00 78.75 88 PHE A CA 1
ATOM 705 C C . PHE A 1 88 ? 8.853 4.013 -19.638 1.00 78.75 88 PHE A C 1
ATOM 707 O O . PHE A 1 88 ? 9.479 3.877 -20.690 1.00 78.75 88 PHE A O 1
ATOM 714 N N . MET A 1 89 ? 7.981 3.091 -19.223 1.00 78.75 89 MET A N 1
ATOM 715 C CA . MET A 1 89 ? 7.732 1.854 -19.968 1.00 78.75 89 MET A CA 1
ATOM 716 C C . MET A 1 89 ? 7.154 2.128 -21.363 1.00 78.75 89 MET A C 1
ATOM 718 O O . MET A 1 89 ? 7.595 1.528 -22.346 1.00 78.75 89 MET A O 1
ATOM 722 N N . VAL A 1 90 ? 6.193 3.054 -21.481 1.00 83.81 90 VAL A N 1
ATOM 723 C CA . VAL A 1 90 ? 5.612 3.425 -22.781 1.00 83.81 90 VAL A CA 1
ATOM 724 C C . VAL A 1 90 ? 6.632 4.153 -23.657 1.00 83.81 90 VAL A C 1
ATOM 726 O O . VAL A 1 90 ? 6.716 3.855 -24.850 1.00 83.81 90 VAL A O 1
ATOM 729 N N . ALA A 1 91 ? 7.426 5.067 -23.092 1.00 83.25 91 ALA A N 1
ATOM 730 C CA . ALA A 1 91 ? 8.469 5.781 -23.825 1.00 83.25 91 ALA A CA 1
ATOM 731 C C . ALA A 1 91 ? 9.520 4.817 -24.402 1.00 83.25 91 ALA A C 1
ATOM 733 O O . ALA A 1 91 ? 9.751 4.820 -25.613 1.00 83.25 91 ALA A O 1
ATOM 734 N N . ASN A 1 92 ? 10.061 3.917 -23.574 1.00 82.00 92 ASN A N 1
ATOM 735 C CA . ASN A 1 92 ? 11.028 2.907 -24.011 1.00 82.00 92 ASN A CA 1
ATOM 736 C C . ASN A 1 92 ? 10.443 1.992 -25.091 1.00 82.00 92 ASN A C 1
ATOM 738 O O . ASN A 1 92 ? 11.105 1.691 -26.087 1.00 82.00 92 ASN A O 1
ATOM 742 N N . LYS A 1 93 ? 9.170 1.595 -24.960 1.00 83.44 93 LYS A N 1
ATOM 743 C CA . LYS A 1 93 ? 8.528 0.774 -25.988 1.00 83.44 93 LYS A CA 1
ATOM 744 C C . LYS A 1 93 ? 8.347 1.521 -27.310 1.00 83.44 93 LYS A C 1
ATOM 746 O O . LYS A 1 93 ? 8.540 0.914 -28.362 1.00 83.44 93 LYS A O 1
ATOM 751 N N . ARG A 1 94 ? 7.999 2.813 -27.276 1.00 87.31 94 ARG A N 1
ATOM 752 C CA . ARG A 1 94 ? 7.886 3.647 -28.487 1.00 87.31 94 ARG A CA 1
ATOM 753 C C . ARG A 1 94 ? 9.223 3.756 -29.218 1.00 87.31 94 ARG A C 1
ATOM 755 O O . ARG A 1 94 ? 9.241 3.589 -30.434 1.00 87.31 94 ARG A O 1
ATOM 762 N N . VAL A 1 95 ? 10.324 3.960 -28.492 1.00 85.19 95 VAL A N 1
ATOM 763 C CA . VAL A 1 95 ? 11.677 4.002 -29.075 1.00 85.19 95 VAL A CA 1
ATOM 764 C C . VAL A 1 95 ? 12.028 2.666 -29.733 1.00 85.19 95 VAL A C 1
ATOM 766 O O . VAL A 1 95 ? 12.395 2.649 -30.904 1.00 85.19 95 VAL A O 1
ATOM 769 N N . ALA A 1 96 ? 11.808 1.542 -29.043 1.00 84.25 96 ALA A N 1
ATOM 770 C CA . ALA A 1 96 ? 12.086 0.211 -29.588 1.00 84.25 96 ALA A CA 1
ATOM 771 C C . ALA A 1 96 ? 11.277 -0.104 -30.862 1.00 84.25 96 ALA A C 1
ATOM 773 O O . ALA A 1 96 ? 11.795 -0.714 -31.796 1.00 84.25 96 ALA A O 1
ATOM 774 N N . ILE A 1 97 ? 10.008 0.321 -30.929 1.00 85.00 97 ILE A N 1
ATOM 775 C CA . ILE A 1 97 ? 9.191 0.187 -32.145 1.00 85.00 97 ILE A CA 1
ATOM 776 C C . ILE A 1 97 ? 9.755 1.066 -33.269 1.00 85.00 97 ILE A C 1
ATOM 778 O O . ILE A 1 97 ? 9.850 0.604 -34.402 1.00 85.00 97 ILE A O 1
ATOM 782 N N . GLY A 1 98 ? 10.169 2.299 -32.966 1.00 84.88 98 GLY A N 1
ATOM 783 C CA . GLY A 1 98 ? 10.813 3.188 -33.935 1.00 84.88 98 GLY A CA 1
ATOM 784 C C . GLY A 1 98 ? 12.101 2.598 -34.518 1.00 84.88 98 GLY A C 1
ATOM 785 O O . GLY A 1 98 ? 12.301 2.633 -35.731 1.00 84.88 98 GLY A O 1
ATOM 786 N N . GLU A 1 99 ? 12.942 1.983 -33.684 1.00 83.88 99 GLU A N 1
ATOM 787 C CA . GLU A 1 99 ? 14.151 1.285 -34.138 1.00 83.88 99 GLU A CA 1
ATOM 788 C C . GLU A 1 99 ? 13.834 0.045 -34.982 1.00 83.88 99 GLU A C 1
ATOM 790 O O . GLU A 1 99 ? 14.462 -0.169 -36.020 1.00 83.88 99 GLU A O 1
ATOM 795 N N . MET A 1 100 ? 12.833 -0.749 -34.585 1.00 82.31 100 MET A N 1
ATOM 796 C CA . MET A 1 100 ? 12.359 -1.904 -35.357 1.00 82.31 100 MET A CA 1
ATOM 797 C C . MET A 1 100 ? 11.840 -1.489 -36.735 1.00 82.31 100 MET A C 1
ATOM 799 O O . MET A 1 100 ? 12.201 -2.114 -37.729 1.00 82.31 100 MET A O 1
ATOM 803 N N . LEU A 1 101 ? 11.044 -0.417 -36.809 1.00 82.06 101 LEU A N 1
ATOM 804 C CA . LEU A 1 101 ? 10.564 0.143 -38.072 1.00 82.06 101 LEU A CA 1
ATOM 805 C C . LEU A 1 101 ? 11.729 0.631 -38.930 1.00 82.06 101 LEU A C 1
ATOM 807 O O . LEU A 1 101 ? 11.801 0.277 -40.098 1.00 82.06 101 LEU A O 1
ATOM 811 N N . LYS A 1 102 ? 12.695 1.350 -38.350 1.00 77.62 102 LYS A N 1
ATOM 812 C CA . LYS A 1 102 ? 13.887 1.815 -39.073 1.00 77.62 102 LYS A CA 1
ATOM 813 C C . LYS A 1 102 ? 14.728 0.657 -39.625 1.00 77.62 102 LYS A C 1
ATOM 815 O O . LYS A 1 102 ? 15.274 0.769 -40.718 1.00 77.62 102 LYS A O 1
ATOM 820 N N . LYS A 1 103 ? 14.827 -0.454 -38.887 1.00 72.69 103 LYS A N 1
ATOM 821 C CA . LYS A 1 103 ? 15.625 -1.630 -39.265 1.00 72.69 103 LYS A CA 1
ATOM 822 C C . LYS A 1 103 ? 14.918 -2.542 -40.276 1.00 72.69 103 LYS A C 1
ATOM 824 O O . LYS A 1 103 ? 15.569 -3.023 -41.196 1.00 72.69 103 LYS A O 1
ATOM 829 N N . ASN A 1 104 ? 13.606 -2.747 -40.139 1.00 64.56 104 ASN A N 1
ATOM 830 C CA . ASN A 1 104 ? 12.802 -3.575 -41.049 1.00 64.56 104 ASN A CA 1
ATOM 831 C C . ASN A 1 104 ? 12.165 -2.787 -42.209 1.00 64.56 104 ASN A C 1
ATOM 833 O O . ASN A 1 104 ? 11.560 -3.400 -43.087 1.00 64.56 104 ASN A O 1
ATOM 837 N N . SER A 1 105 ? 12.313 -1.456 -42.260 1.00 56.75 105 SER A N 1
ATOM 838 C CA . SER A 1 105 ? 11.748 -0.602 -43.319 1.00 56.75 105 SER A CA 1
ATOM 839 C C . SER A 1 105 ? 12.150 -1.036 -44.728 1.00 56.75 105 SER A C 1
ATOM 841 O O . SER A 1 105 ? 11.387 -0.808 -45.657 1.00 56.75 105 SER A O 1
ATOM 843 N N . TYR A 1 106 ? 13.293 -1.708 -44.892 1.00 57.09 106 TYR A N 1
ATOM 844 C CA . TYR A 1 106 ? 13.732 -2.219 -46.192 1.00 57.09 106 TYR A CA 1
ATOM 845 C C . TYR A 1 106 ? 12.819 -3.306 -46.793 1.00 57.09 106 TYR A C 1
ATOM 847 O O . TYR A 1 106 ? 12.887 -3.509 -47.996 1.00 57.09 106 TYR A O 1
ATOM 855 N N . GLY A 1 107 ? 11.966 -3.983 -46.007 1.00 55.69 107 GLY A N 1
ATOM 856 C CA . GLY A 1 107 ? 11.060 -5.034 -46.507 1.00 55.69 107 GLY A CA 1
ATOM 857 C C . GLY A 1 107 ? 9.560 -4.773 -46.320 1.00 55.69 107 GLY A C 1
ATOM 858 O O . GLY A 1 107 ? 8.758 -5.557 -46.806 1.00 55.69 107 GLY A O 1
ATOM 859 N N . ILE A 1 108 ? 9.168 -3.714 -45.600 1.00 56.22 108 ILE A N 1
ATOM 860 C CA . ILE A 1 108 ? 7.752 -3.387 -45.312 1.00 56.22 108 ILE A CA 1
ATOM 861 C C . ILE A 1 108 ? 7.239 -2.253 -46.225 1.00 56.22 108 ILE A C 1
ATOM 863 O O . ILE A 1 108 ? 6.036 -2.081 -46.386 1.00 56.22 108 ILE A O 1
ATOM 867 N N . PHE A 1 109 ? 8.147 -1.464 -46.812 1.00 58.00 109 PHE A N 1
ATOM 868 C CA . PHE A 1 109 ? 7.827 -0.360 -47.731 1.00 58.00 109 PHE A CA 1
ATOM 869 C C . PHE A 1 109 ? 7.888 -0.741 -49.221 1.00 58.00 109 PHE A C 1
ATOM 871 O O . PHE A 1 109 ? 7.743 0.141 -50.068 1.00 58.00 109 PHE A O 1
ATOM 878 N N . GLN A 1 110 ? 8.117 -2.017 -49.536 1.00 45.91 110 GLN A N 1
ATOM 879 C CA . GLN A 1 110 ? 8.027 -2.572 -50.888 1.00 45.91 110 GLN A CA 1
ATOM 880 C C . GLN A 1 110 ? 6.742 -3.387 -51.016 1.00 45.91 110 GLN A C 1
ATOM 882 O O . GLN A 1 110 ? 6.109 -3.290 -52.089 1.00 45.91 110 GLN A O 1
#

Mean predicted aligned error: 10.05 Å

Radius of gyration: 23.45 Å; Cα contacts (8 Å, |Δi|>4): 62; chains: 1; bounding box: 40×22×79 Å

Sequence (110 aa):
MLSALKKILDFSGDEKKNVYHSIWVSFLFAIFHMLQISAIYFIVKAIAQKDMSMMPAWIALILLVISIIGRSVTNYFSQLQQCHASYFMVANKRVAIGEMLKKNSYGIFQ

pLDDT: mean 76.74, std 7.32, range [45.91, 87.31]

InterPro domains:
  IPR036640 ABC transporter type 1, transmembrane domain superfamily [SSF90123] (6-109)

Foldseek 3Di:
DVVVVVVVCVLLVPLNVLVVVLVVLVVQLVVLVVLLVVLVVLVVVCVVVVPPDCVSVVVSVVSVVSSVVSNVVSVVSSVVSVVVSVVVSVVVVVVVVVVVCVVCVVPPVD

Organism: NCBI:txid561177

Secondary structure (DSSP, 8-state):
-HHHHHHHHHHHGGGHHHHHHHHHHHHHHHHHHHHHHHHHHHHHHHHHTT---SHHHHHHHHHHHHHHHHHHHHHHHHHHHHHHHHHHHHHHHHHHHHHHHHHHHHHH--

Solvent-accessible surface area (backbone atoms only — not comparable to full-atom values): 5814 Å² total; per-residue (Å²): 107,69,66,58,52,51,52,50,51,66,61,30,60,90,48,36,66,48,55,52,48,27,54,53,34,49,50,52,27,50,54,29,49,50,45,42,54,51,28,53,50,50,50,55,50,37,62,74,68,66,53,86,62,67,63,59,57,52,54,29,50,54,39,41,52,52,20,53,53,49,30,53,54,27,50,51,54,24,50,53,38,48,50,53,46,52,53,52,40,53,51,55,51,53,51,52,51,51,51,49,47,70,68,48,43,83,71,74,78,112

Nearest PDB structures (foldseek):
  6s1k-assembly1_K  TM=3.790E-01  e=4.598E-01  Escherichia coli str. K-12 substr. MG1655star
  6grj-assembly1_F  TM=7.239E-01  e=4.864E+00  Aeromonas hydrophila